Protein AF-A0A2D9QU28-F1 (afdb_monomer_lite)

Foldseek 3Di:
DVVLLVLLQLLQLLVQLVLCVVCLVVCCVPAAQWKFWDWPSDGLDIGNDVVVVDDQCVSCDPPSSHYTHIDHSHPVPPVPDDSVVSVVSNVD

Secondary structure (DSSP, 8-state):
-HHHHHHHHHHHHHHHHHHHHHTHHHHHHHHTTSEEEEETTEEEEEES-GGGG--HHHHSTT-TTS--EEEE--TT-TT---HHHHHHHHH-

pLDDT: mean 91.99, std 8.06, range [65.31, 98.31]

Radius of gyration: 13.16 Å; chains: 1; bounding box: 36×25×30 Å

Structure (mmCIF, N/CA/C/O backbone):
data_AF-A0A2D9QU28-F1
#
_entry.id   AF-A0A2D9QU28-F1
#
loop_
_atom_site.group_PDB
_atom_site.id
_atom_site.type_symbol
_atom_site.label_atom_id
_atom_site.label_alt_id
_atom_site.label_comp_id
_atom_site.label_asym_id
_atom_site.label_entity_id
_atom_site.label_seq_id
_atom_site.pdbx_PDB_ins_code
_atom_site.Cartn_x
_atom_site.Cartn_y
_atom_site.Cartn_z
_atom_site.occupancy
_atom_site.B_iso_or_equiv
_atom_site.auth_seq_id
_atom_site.auth_comp_id
_atom_site.auth_asym_id
_atom_site.auth_atom_id
_atom_site.pdbx_PDB_model_num
ATOM 1 N N . ASP A 1 1 ? 22.192 3.197 -12.814 1.00 67.69 1 ASP A N 1
ATOM 2 C CA . ASP A 1 1 ? 21.544 3.915 -13.928 1.00 67.69 1 ASP A CA 1
ATOM 3 C C . ASP A 1 1 ? 20.146 4.392 -13.504 1.00 67.69 1 ASP A C 1
ATOM 5 O O . ASP A 1 1 ? 19.522 3.728 -12.678 1.00 67.69 1 ASP A O 1
ATOM 9 N N . SER A 1 2 ? 19.646 5.536 -13.989 1.00 80.44 2 SER A N 1
ATOM 10 C CA . SER A 1 2 ? 18.307 6.037 -13.612 1.00 80.44 2 SER A CA 1
ATOM 11 C C . SER A 1 2 ? 17.179 5.118 -14.097 1.00 80.44 2 SER A C 1
ATOM 13 O O . SER A 1 2 ? 16.155 5.002 -13.424 1.00 80.44 2 SER A O 1
ATOM 15 N N . HIS A 1 3 ? 17.363 4.429 -15.228 1.00 87.25 3 HIS A N 1
ATOM 16 C CA . HIS A 1 3 ? 16.352 3.521 -15.776 1.00 87.25 3 HIS A CA 1
ATOM 17 C C . HIS A 1 3 ? 16.233 2.239 -14.947 1.00 87.25 3 HIS A C 1
ATOM 19 O O . HIS A 1 3 ? 15.126 1.809 -14.628 1.00 87.25 3 HIS A O 1
ATOM 25 N N . GLU A 1 4 ? 17.365 1.675 -14.524 1.00 87.94 4 GLU A N 1
ATOM 26 C CA . GLU A 1 4 ? 17.403 0.511 -13.631 1.00 87.94 4 GLU A CA 1
ATOM 27 C C . GLU A 1 4 ? 16.742 0.816 -12.283 1.00 87.94 4 GLU A C 1
ATOM 29 O O . GLU A 1 4 ? 15.970 0.006 -11.770 1.00 87.94 4 GLU A O 1
ATOM 34 N N . LYS A 1 5 ? 16.986 2.013 -11.728 1.00 88.06 5 LYS A N 1
ATOM 35 C CA . LYS A 1 5 ? 16.358 2.446 -10.472 1.00 88.06 5 LYS A CA 1
ATOM 36 C C . LYS A 1 5 ? 14.837 2.534 -10.619 1.00 88.06 5 LYS A C 1
ATOM 38 O O . LYS A 1 5 ? 14.119 2.007 -9.775 1.00 88.06 5 LYS A O 1
ATOM 43 N N . ILE A 1 6 ? 14.334 3.125 -11.706 1.00 89.94 6 ILE A N 1
ATOM 44 C CA . ILE A 1 6 ? 12.888 3.199 -11.9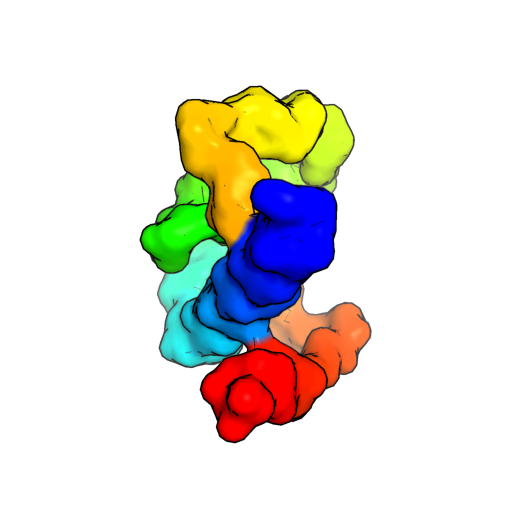78 1.00 89.94 6 ILE A CA 1
ATOM 45 C C . ILE A 1 6 ? 12.283 1.800 -12.160 1.00 89.94 6 ILE A C 1
ATOM 47 O O . ILE A 1 6 ? 11.218 1.525 -11.607 1.00 89.94 6 ILE A O 1
ATOM 51 N N . ALA A 1 7 ? 12.953 0.908 -12.894 1.00 92.06 7 ALA A N 1
ATOM 52 C CA . ALA A 1 7 ? 12.496 -0.468 -13.079 1.00 92.06 7 ALA A CA 1
ATOM 53 C C . ALA A 1 7 ? 12.417 -1.221 -11.740 1.00 92.06 7 ALA A C 1
ATOM 55 O O . ALA A 1 7 ? 11.401 -1.853 -11.444 1.00 92.06 7 ALA A O 1
ATOM 56 N N . SER A 1 8 ? 13.438 -1.078 -10.888 1.00 92.25 8 SER A N 1
ATOM 57 C CA . SER A 1 8 ? 13.445 -1.643 -9.534 1.00 92.25 8 SER A CA 1
ATOM 58 C C . SER A 1 8 ? 12.291 -1.111 -8.685 1.00 92.25 8 SER A C 1
ATOM 60 O O . SER A 1 8 ? 11.581 -1.889 -8.049 1.00 92.25 8 SER A O 1
ATOM 62 N N . LEU A 1 9 ? 12.045 0.202 -8.704 1.00 91.94 9 LEU A N 1
ATOM 63 C CA . LEU A 1 9 ? 10.950 0.813 -7.949 1.00 91.94 9 LEU A CA 1
ATOM 64 C C . LEU A 1 9 ? 9.581 0.303 -8.417 1.00 91.94 9 LEU A C 1
ATOM 66 O O . LEU A 1 9 ? 8.751 -0.063 -7.591 1.00 91.94 9 LEU A O 1
ATOM 70 N N . ARG A 1 10 ? 9.351 0.196 -9.732 1.00 94.31 10 ARG A N 1
ATOM 71 C CA . ARG A 1 10 ? 8.096 -0.355 -10.275 1.00 94.31 10 ARG A CA 1
ATOM 72 C C . ARG A 1 10 ? 7.880 -1.805 -9.856 1.00 94.31 10 ARG A C 1
ATOM 74 O O . ARG A 1 10 ? 6.795 -2.154 -9.392 1.00 94.31 10 ARG A O 1
ATOM 81 N N . ARG A 1 11 ? 8.918 -2.635 -9.973 1.00 95.31 11 ARG A N 1
ATOM 82 C CA . ARG A 1 11 ? 8.870 -4.048 -9.576 1.00 95.31 11 ARG A CA 1
ATOM 83 C C . ARG A 1 11 ? 8.581 -4.197 -8.083 1.00 95.31 11 ARG A C 1
ATOM 85 O O . ARG A 1 11 ? 7.708 -4.958 -7.683 1.00 95.31 11 ARG A O 1
ATOM 92 N N . THR A 1 12 ? 9.296 -3.451 -7.247 1.00 95.44 12 THR A N 1
ATOM 93 C CA . THR A 1 12 ? 9.1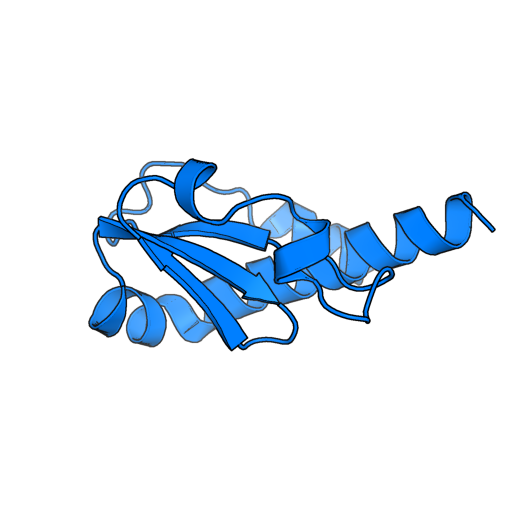86 -3.562 -5.786 1.00 95.44 12 THR A CA 1
ATOM 94 C C . THR A 1 12 ? 7.871 -2.995 -5.259 1.00 95.44 12 THR A C 1
ATOM 96 O O . THR A 1 12 ? 7.278 -3.628 -4.389 1.00 95.44 12 THR A O 1
ATOM 99 N N . ALA A 1 13 ? 7.355 -1.901 -5.833 1.00 96.06 13 ALA A N 1
ATOM 100 C CA . ALA A 1 13 ? 6.012 -1.392 -5.540 1.00 96.06 13 ALA A CA 1
ATOM 101 C C . ALA A 1 13 ? 4.934 -2.420 -5.905 1.00 96.06 13 ALA A C 1
ATOM 103 O O . ALA A 1 13 ? 4.026 -2.664 -5.115 1.00 96.06 13 ALA A O 1
ATOM 104 N N . SER A 1 14 ? 5.082 -3.078 -7.061 1.00 97.56 14 SER A N 1
ATOM 105 C CA . SER A 1 14 ? 4.160 -4.129 -7.503 1.00 97.56 14 SER A CA 1
ATOM 106 C C . SER A 1 14 ? 4.136 -5.307 -6.531 1.00 97.56 14 SER A C 1
ATOM 108 O O . SER A 1 14 ? 3.062 -5.774 -6.164 1.00 97.56 14 SER A O 1
ATOM 110 N N . HIS A 1 15 ? 5.297 -5.735 -6.022 1.00 97.38 15 HIS A N 1
ATOM 111 C CA . HIS A 1 15 ? 5.338 -6.736 -4.953 1.00 97.38 15 HIS A CA 1
ATOM 112 C C . HIS A 1 15 ? 4.612 -6.273 -3.681 1.00 97.38 15 HIS A C 1
ATOM 114 O O . HIS A 1 15 ? 3.908 -7.080 -3.080 1.00 97.38 15 HIS A O 1
ATOM 120 N N . GLN A 1 16 ? 4.751 -5.005 -3.267 1.00 97.56 16 GLN A N 1
ATOM 121 C CA . GLN A 1 16 ? 4.067 -4.506 -2.064 1.00 97.56 16 GLN A CA 1
ATOM 122 C C . GLN A 1 16 ? 2.544 -4.476 -2.236 1.00 97.56 16 GLN A C 1
ATOM 124 O O . GLN A 1 16 ? 1.823 -4.889 -1.331 1.00 97.56 16 GLN A O 1
ATOM 129 N N . ALA A 1 17 ? 2.055 -4.046 -3.400 1.00 97.31 17 ALA A N 1
ATOM 130 C CA . ALA A 1 17 ? 0.625 -4.009 -3.691 1.00 97.31 17 ALA A CA 1
ATOM 131 C C . ALA A 1 17 ? 0.001 -5.416 -3.708 1.00 97.31 17 ALA A C 1
ATOM 133 O O . ALA A 1 17 ? -1.054 -5.647 -3.115 1.00 97.31 17 ALA A O 1
ATOM 134 N N . LEU A 1 18 ? 0.676 -6.390 -4.329 1.00 98.00 18 LEU A N 1
ATOM 135 C CA . LEU A 1 18 ? 0.199 -7.776 -4.320 1.00 98.00 18 LEU A CA 1
ATOM 136 C C . LEU A 1 18 ? 0.290 -8.402 -2.928 1.00 98.00 18 LEU A C 1
ATOM 138 O O . LEU A 1 18 ? -0.633 -9.096 -2.515 1.00 98.00 18 LEU A O 1
ATOM 142 N N . PHE A 1 19 ? 1.338 -8.090 -2.163 1.00 98.06 19 PHE A N 1
ATOM 143 C CA . PHE A 1 19 ? 1.421 -8.497 -0.765 1.00 98.06 19 PHE A CA 1
ATOM 144 C C . PHE A 1 19 ? 0.257 -7.941 0.060 1.00 98.06 19 PHE A C 1
ATOM 146 O O . PHE A 1 19 ? -0.332 -8.687 0.843 1.00 98.06 19 PHE A O 1
ATOM 153 N N . TYR A 1 20 ? -0.095 -6.665 -0.131 1.00 97.88 20 TYR A N 1
ATOM 154 C CA . TYR A 1 20 ? -1.246 -6.040 0.518 1.00 97.88 20 TYR A CA 1
ATOM 155 C C . TYR A 1 20 ? -2.536 -6.805 0.225 1.00 97.88 20 TYR A C 1
ATOM 157 O O . TYR A 1 20 ? -3.244 -7.184 1.155 1.00 97.88 20 TYR A O 1
ATOM 165 N N . ARG A 1 21 ? -2.803 -7.096 -1.054 1.00 97.19 21 ARG A N 1
ATOM 166 C CA . ARG A 1 21 ? -3.966 -7.883 -1.482 1.00 97.19 21 ARG A CA 1
ATOM 167 C C . ARG A 1 21 ? -3.979 -9.272 -0.841 1.00 97.19 21 ARG A C 1
ATOM 169 O O . ARG A 1 21 ? -4.989 -9.683 -0.279 1.00 97.19 21 ARG A O 1
ATOM 176 N N . ASP A 1 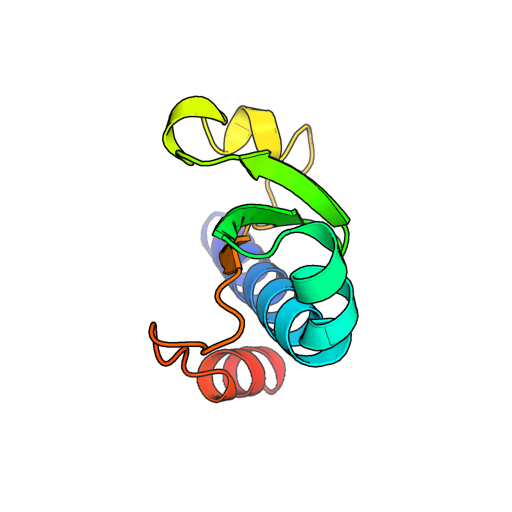22 ? -2.861 -9.987 -0.909 1.00 98.06 22 ASP A N 1
ATOM 177 C CA . ASP A 1 22 ? -2.772 -11.378 -0.452 1.00 98.06 22 ASP A CA 1
ATOM 178 C C . ASP A 1 22 ? -2.816 -11.488 1.084 1.00 98.06 22 ASP A C 1
ATOM 180 O O . ASP A 1 22 ? -3.160 -12.534 1.631 1.00 98.06 22 ASP A O 1
ATOM 184 N N . ASN A 1 23 ? -2.517 -10.392 1.789 1.00 97.94 23 ASN A N 1
ATOM 185 C CA . ASN A 1 23 ? -2.550 -10.291 3.248 1.00 97.94 23 ASN A CA 1
ATOM 186 C C . ASN A 1 23 ? -3.647 -9.343 3.750 1.00 97.94 23 ASN A C 1
ATOM 188 O O . ASN A 1 23 ? -3.567 -8.878 4.890 1.00 97.94 23 ASN A O 1
ATOM 192 N N . PHE A 1 24 ? -4.666 -9.068 2.930 1.00 97.00 24 PHE A N 1
ATOM 193 C CA . PHE A 1 24 ? -5.660 -8.030 3.202 1.00 97.00 24 PHE A CA 1
ATOM 194 C C . PHE A 1 24 ? -6.296 -8.188 4.583 1.00 97.00 24 PHE A C 1
ATOM 196 O O . PHE A 1 24 ? -6.224 -7.259 5.376 1.00 97.00 24 PHE A O 1
ATOM 203 N N . SER A 1 25 ? -6.773 -9.393 4.929 1.00 97.56 25 SER A N 1
ATOM 204 C CA . SER A 1 25 ? -7.367 -9.676 6.249 1.00 97.56 25 SER A CA 1
ATOM 205 C C . SER A 1 25 ? -6.434 -9.304 7.406 1.00 97.5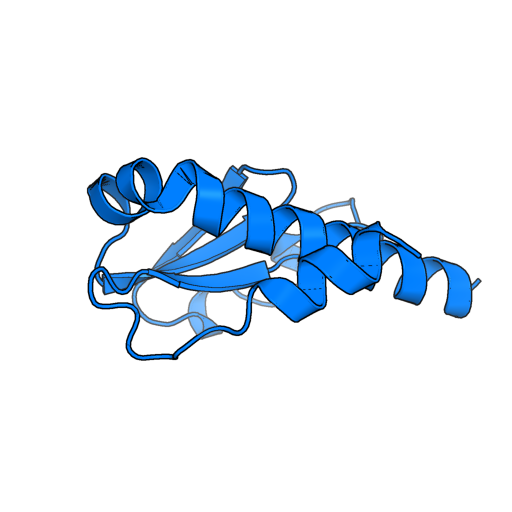6 25 SER A C 1
ATOM 207 O O . SER A 1 25 ? -6.838 -8.617 8.337 1.00 97.56 25 SER A O 1
ATOM 209 N N . ARG A 1 26 ? -5.158 -9.705 7.336 1.00 97.69 26 ARG A N 1
ATOM 210 C CA . ARG A 1 26 ? -4.162 -9.419 8.382 1.00 97.69 26 ARG A CA 1
ATOM 211 C C . ARG A 1 26 ? -3.920 -7.918 8.531 1.00 97.69 26 ARG A C 1
ATOM 213 O O . ARG A 1 26 ? -3.683 -7.432 9.635 1.00 97.69 26 ARG A O 1
ATOM 220 N N . LEU A 1 27 ? -3.915 -7.198 7.413 1.00 98.19 27 LEU A N 1
ATOM 221 C CA . LEU A 1 27 ? -3.667 -5.763 7.393 1.00 98.19 27 LEU A CA 1
ATOM 222 C C . LEU A 1 27 ? -4.899 -4.985 7.859 1.00 98.19 27 LEU A C 1
ATOM 224 O O . LEU A 1 27 ? -4.745 -4.067 8.659 1.00 98.19 27 LEU A O 1
ATOM 228 N N . THR A 1 28 ? -6.108 -5.380 7.459 1.00 97.88 28 THR A N 1
ATOM 229 C CA . THR A 1 28 ? -7.353 -4.775 7.950 1.00 97.88 28 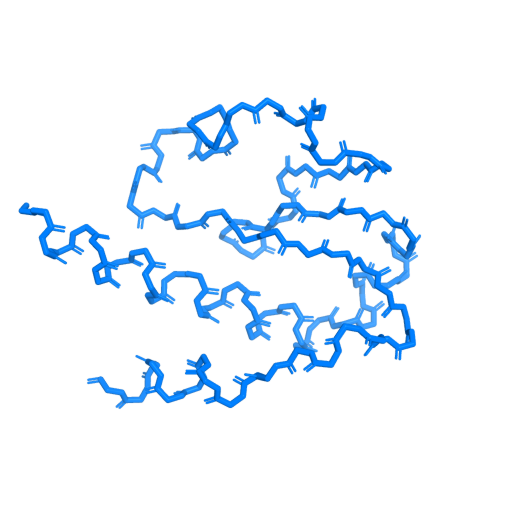THR A CA 1
ATOM 230 C C . THR A 1 28 ? -7.545 -5.005 9.443 1.00 97.88 28 THR A C 1
ATOM 232 O O . THR A 1 28 ? -7.893 -4.062 10.145 1.00 97.88 28 THR A O 1
ATOM 235 N N . ASP A 1 29 ? -7.233 -6.198 9.959 1.00 98.12 29 ASP A N 1
ATOM 236 C CA . ASP A 1 29 ? -7.372 -6.507 11.391 1.00 98.12 29 ASP A CA 1
ATOM 237 C C . ASP A 1 29 ? -6.539 -5.575 12.281 1.00 98.12 29 ASP A C 1
ATOM 239 O O . ASP A 1 29 ? -6.895 -5.317 13.431 1.00 98.12 29 ASP A O 1
ATOM 243 N N . ARG A 1 30 ? -5.416 -5.068 11.758 1.00 97.75 30 ARG A N 1
ATOM 244 C CA . ARG A 1 30 ? -4.461 -4.262 12.523 1.00 97.75 30 ARG A CA 1
ATOM 245 C C . ARG A 1 30 ? -4.491 -2.772 12.194 1.00 97.75 30 ARG A C 1
ATOM 247 O O . ARG A 1 30 ? -4.214 -1.967 13.077 1.00 97.75 30 ARG A O 1
ATOM 254 N N . TYR A 1 31 ? -4.788 -2.411 10.950 1.00 98.31 31 TYR A N 1
ATOM 255 C CA . TYR A 1 31 ? -4.577 -1.059 10.430 1.00 98.31 31 TYR A CA 1
ATOM 256 C C . TYR A 1 31 ? -5.822 -0.443 9.785 1.00 98.31 31 TYR A C 1
ATOM 258 O O . TYR A 1 31 ? -5.701 0.617 9.180 1.00 98.31 31 TYR A O 1
ATOM 266 N N . ALA A 1 32 ? -7.004 -1.065 9.888 1.00 97.88 32 ALA A N 1
ATOM 267 C CA . ALA A 1 32 ? -8.232 -0.511 9.313 1.00 97.88 32 ALA A CA 1
ATOM 268 C C . ALA A 1 32 ? -8.444 0.968 9.690 1.00 97.88 32 ALA A C 1
ATOM 270 O O . ALA A 1 32 ? -8.390 1.347 10.860 1.00 97.88 32 ALA A O 1
ATOM 271 N N . GLY A 1 33 ? -8.701 1.799 8.678 1.00 97.44 33 GLY A N 1
ATOM 272 C CA . GLY A 1 33 ? -8.886 3.245 8.814 1.00 97.44 33 GLY A CA 1
ATOM 273 C C . GLY A 1 33 ? -7.591 4.066 8.882 1.00 97.44 33 GLY A C 1
ATOM 274 O O . GLY A 1 33 ? -7.667 5.294 8.886 1.00 97.44 33 GLY A O 1
ATOM 275 N N . SER A 1 34 ? -6.420 3.425 8.901 1.00 98.00 34 SER A N 1
ATOM 276 C CA . SER A 1 34 ? -5.113 4.089 8.859 1.00 98.00 34 SER A CA 1
ATOM 277 C C . SER A 1 34 ? -4.483 4.004 7.471 1.00 98.00 34 SER A C 1
ATOM 279 O O . SER A 1 34 ? -4.665 3.037 6.729 1.00 98.00 34 SER A O 1
ATOM 281 N N . TYR A 1 35 ? -3.677 5.007 7.135 1.00 98.00 35 TYR A N 1
ATOM 282 C CA . TYR A 1 35 ? -2.704 4.897 6.057 1.00 98.00 35 TYR A CA 1
ATOM 283 C C . TYR A 1 35 ? -1.534 4.041 6.516 1.00 98.00 35 TYR A C 1
ATOM 285 O O . TYR A 1 35 ? -1.102 4.158 7.662 1.00 98.00 35 TYR A O 1
ATOM 293 N N . ILE A 1 36 ? -0.997 3.233 5.609 1.00 97.56 36 ILE A N 1
ATOM 294 C CA . ILE A 1 36 ? 0.230 2.469 5.810 1.00 97.56 36 ILE A CA 1
ATOM 295 C C . ILE A 1 36 ? 1.231 2.779 4.705 1.00 97.56 36 ILE A C 1
ATOM 297 O O . ILE A 1 36 ? 0.860 2.989 3.549 1.00 97.56 36 ILE A O 1
ATOM 301 N N . PHE A 1 37 ? 2.508 2.741 5.063 1.00 96.88 37 PHE A N 1
ATOM 302 C CA . PHE A 1 37 ? 3.600 2.595 4.115 1.00 96.88 37 PHE A CA 1
ATOM 303 C C . PHE A 1 37 ? 4.140 1.167 4.212 1.00 96.88 37 PHE A C 1
ATOM 305 O O . PHE A 1 37 ? 4.593 0.739 5.275 1.00 96.88 37 PHE A O 1
ATOM 312 N N . LEU A 1 38 ? 4.080 0.429 3.104 1.00 96.00 38 LEU A N 1
ATOM 313 C CA . LEU A 1 38 ? 4.624 -0.920 2.972 1.00 96.00 38 LEU A CA 1
ATOM 314 C C . LEU A 1 38 ? 5.964 -0.887 2.247 1.00 96.00 38 LEU A C 1
ATOM 316 O O . LEU A 1 38 ? 6.091 -0.296 1.173 1.00 96.00 38 LEU A O 1
ATOM 320 N N . GLN A 1 39 ? 6.949 -1.573 2.809 1.00 94.44 39 GLN A N 1
ATOM 321 C CA . GLN A 1 39 ? 8.234 -1.821 2.172 1.00 94.44 39 GLN A CA 1
ATOM 322 C C . GLN A 1 39 ? 8.728 -3.198 2.606 1.00 94.44 39 GLN A C 1
ATOM 324 O O . GLN A 1 39 ? 8.646 -3.545 3.779 1.00 94.44 39 GLN A O 1
ATOM 329 N N . ASN A 1 40 ? 9.245 -3.997 1.669 1.00 92.81 40 ASN A N 1
ATOM 330 C CA . ASN A 1 40 ? 9.738 -5.348 1.960 1.00 92.81 40 ASN A CA 1
ATOM 331 C C . ASN A 1 40 ? 8.734 -6.223 2.735 1.00 92.81 40 ASN A C 1
ATOM 333 O O . ASN A 1 40 ? 9.138 -6.987 3.603 1.00 92.81 40 ASN A O 1
ATOM 337 N N . GLN A 1 41 ? 7.441 -6.130 2.398 1.00 95.19 41 GLN A N 1
ATOM 338 C CA . GLN A 1 41 ? 6.345 -6.884 3.025 1.00 95.19 41 GLN A CA 1
ATOM 339 C C . GLN A 1 41 ? 6.081 -6.515 4.498 1.00 95.19 41 GLN A C 1
ATOM 341 O O . GLN A 1 41 ? 5.276 -7.154 5.176 1.00 95.19 41 GLN A O 1
ATOM 346 N N . GLU A 1 42 ? 6.692 -5.432 4.974 1.00 94.44 42 GLU A N 1
ATOM 347 C CA . GLU A 1 42 ? 6.535 -4.913 6.326 1.00 94.44 42 GLU A CA 1
ATOM 348 C C . GLU A 1 42 ? 5.888 -3.529 6.302 1.00 94.44 42 GLU A C 1
ATOM 350 O O . GLU A 1 42 ? 6.160 -2.699 5.428 1.00 94.44 42 GLU A O 1
ATOM 355 N N . VAL A 1 43 ? 5.014 -3.274 7.278 1.00 95.69 43 VAL A N 1
ATOM 356 C CA . VAL A 1 43 ? 4.463 -1.933 7.503 1.00 95.69 43 VAL A CA 1
ATOM 357 C C . VAL A 1 43 ? 5.528 -1.131 8.236 1.00 95.69 43 VAL A C 1
ATOM 359 O O . VAL A 1 43 ? 5.745 -1.329 9.430 1.00 95.69 43 VAL A O 1
ATOM 362 N N . VAL A 1 44 ? 6.211 -0.247 7.511 1.00 94.06 44 VAL A N 1
ATOM 363 C CA . VAL A 1 44 ? 7.292 0.587 8.063 1.00 94.06 44 VAL A CA 1
ATOM 364 C C . VAL A 1 44 ? 6.762 1.837 8.762 1.00 94.06 44 VAL A C 1
ATOM 366 O O . VAL A 1 44 ? 7.469 2.447 9.561 1.00 94.06 44 VAL A O 1
ATOM 369 N N . TRP A 1 45 ? 5.512 2.210 8.483 1.00 96.12 45 TRP A N 1
ATOM 370 C CA . TRP A 1 45 ? 4.810 3.299 9.151 1.00 96.12 45 TRP A CA 1
ATOM 371 C C . TRP A 1 45 ? 3.295 3.151 8.990 1.00 96.12 45 TRP A C 1
ATOM 373 O O . TRP A 1 45 ? 2.833 2.713 7.933 1.00 96.12 45 TRP A O 1
ATOM 383 N N . ASP A 1 46 ? 2.532 3.577 9.997 1.00 97.25 46 ASP A N 1
ATOM 384 C CA . ASP A 1 46 ? 1.081 3.736 9.925 1.00 97.25 46 ASP A CA 1
ATOM 385 C C . ASP A 1 46 ? 0.593 5.012 10.633 1.00 97.25 46 ASP A C 1
ATOM 387 O O . ASP A 1 46 ? 1.246 5.536 11.540 1.00 97.25 46 ASP A O 1
ATOM 391 N N . GLY A 1 47 ? -0.560 5.534 10.209 1.00 96.81 47 GLY A N 1
ATOM 392 C CA . GLY A 1 47 ? -1.190 6.677 10.864 1.00 96.81 47 GLY A CA 1
ATOM 393 C C . GLY A 1 47 ? -2.367 7.279 10.101 1.00 96.81 47 GLY A C 1
ATOM 394 O O . GLY A 1 47 ? -2.667 6.919 8.968 1.00 96.81 47 GLY A O 1
ATOM 395 N N . SER A 1 48 ? -3.043 8.247 10.720 1.00 96.25 48 SER A N 1
ATOM 396 C CA . SER A 1 48 ? -4.246 8.879 10.151 1.00 96.25 48 SER A CA 1
ATOM 397 C C . SER A 1 48 ? -3.974 9.953 9.093 1.00 96.25 48 SER A C 1
ATOM 399 O O . SER A 1 48 ? -4.894 10.370 8.398 1.00 96.25 48 SER A O 1
ATOM 401 N N . ASN A 1 49 ? -2.730 10.427 8.974 1.00 94.69 49 ASN A N 1
ATOM 402 C CA . ASN A 1 49 ? -2.316 11.377 7.940 1.00 94.69 49 ASN A CA 1
ATOM 403 C C . ASN A 1 49 ? -0.908 11.003 7.434 1.00 94.69 49 ASN A C 1
ATOM 405 O O . ASN A 1 49 ? 0.043 11.153 8.209 1.00 94.69 49 ASN A O 1
ATOM 409 N N . PRO A 1 50 ? -0.753 10.569 6.168 1.00 92.50 50 PRO A N 1
ATOM 410 C CA . PRO A 1 50 ? 0.519 10.096 5.624 1.00 92.50 50 PRO A CA 1
ATOM 411 C C . PRO A 1 50 ? 1.579 11.197 5.507 1.00 92.50 50 PRO A C 1
ATOM 413 O O . PRO A 1 50 ? 2.768 10.898 5.535 1.00 92.50 50 PRO A O 1
ATOM 416 N N . GLU A 1 51 ? 1.190 12.475 5.473 1.00 90.88 51 GLU A N 1
ATOM 417 C CA . GLU A 1 51 ? 2.137 13.601 5.471 1.00 90.88 51 GLU A CA 1
ATOM 418 C C . GLU A 1 51 ? 2.973 13.662 6.761 1.00 90.88 51 GLU A C 1
ATOM 420 O O . GLU A 1 51 ? 4.070 14.220 6.776 1.00 90.88 51 GLU A O 1
ATOM 425 N N . LYS A 1 52 ? 2.487 13.052 7.853 1.00 92.31 52 LYS A N 1
ATOM 426 C CA . LYS A 1 52 ? 3.210 12.972 9.131 1.00 92.31 52 LYS A CA 1
ATOM 427 C C . LYS A 1 52 ? 4.317 11.917 9.143 1.00 92.31 52 LYS A C 1
ATOM 429 O O . LYS A 1 52 ? 5.102 11.899 10.087 1.00 92.31 52 LYS A O 1
ATOM 434 N N . ALA A 1 53 ? 4.391 11.056 8.130 1.00 86.94 53 ALA A N 1
ATOM 435 C CA . ALA A 1 53 ? 5.413 10.017 8.024 1.00 86.94 53 ALA A CA 1
ATOM 436 C C . ALA A 1 53 ? 6.801 10.571 7.649 1.00 86.94 53 ALA A C 1
ATOM 438 O O . ALA A 1 53 ? 7.809 9.878 7.781 1.00 86.94 53 ALA A O 1
ATOM 439 N N . GLY A 1 54 ? 6.863 11.829 7.201 1.00 85.88 54 GLY A N 1
ATOM 440 C CA . GLY A 1 54 ? 8.075 12.439 6.668 1.00 85.88 54 GLY A CA 1
ATOM 441 C C . GLY A 1 54 ? 8.313 12.076 5.201 1.00 85.88 54 GLY A C 1
ATOM 442 O O . GLY A 1 54 ? 7.434 11.576 4.502 1.00 85.88 54 GLY A O 1
ATOM 443 N N . GLY A 1 55 ? 9.510 12.384 4.699 1.00 82.50 55 GLY A N 1
ATOM 444 C CA . GLY A 1 55 ? 9.867 12.100 3.309 1.00 82.50 55 GLY A CA 1
ATOM 445 C C . GLY A 1 55 ? 10.082 10.606 3.057 1.00 82.50 55 GLY A C 1
ATOM 446 O O . GLY A 1 55 ? 10.583 9.894 3.924 1.00 82.50 55 GLY A O 1
ATOM 447 N N . VAL A 1 56 ? 9.806 10.147 1.832 1.00 78.31 56 VAL A N 1
ATOM 448 C CA . VAL A 1 56 ? 10.026 8.748 1.405 1.00 78.31 56 VAL A CA 1
ATOM 449 C C . VAL A 1 56 ? 11.448 8.264 1.708 1.00 78.31 56 VAL A C 1
ATOM 451 O O . VAL A 1 56 ? 11.615 7.119 2.093 1.00 78.31 56 VAL A O 1
ATOM 454 N N . GLN A 1 57 ? 12.453 9.141 1.620 1.00 77.25 57 GLN A N 1
ATOM 455 C CA . GLN A 1 57 ? 13.853 8.837 1.957 1.00 77.25 57 GLN A CA 1
ATOM 456 C C . GLN A 1 57 ? 14.052 8.433 3.427 1.00 77.25 5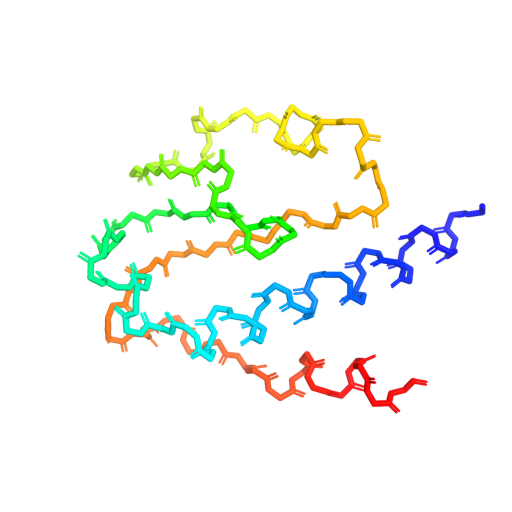7 GLN A C 1
ATOM 458 O O . GLN A 1 57 ? 14.920 7.624 3.733 1.00 77.25 57 GLN A O 1
ATOM 463 N N . HIS A 1 58 ? 13.253 8.995 4.338 1.00 80.75 58 HIS A N 1
ATOM 464 C CA . HIS A 1 58 ? 13.290 8.635 5.752 1.00 80.75 58 HIS A CA 1
ATOM 465 C C . HIS A 1 58 ? 12.664 7.255 5.981 1.00 80.75 58 HIS A C 1
ATOM 467 O O . HIS A 1 58 ? 13.198 6.456 6.743 1.00 80.75 58 HIS A O 1
ATOM 473 N N . LEU A 1 59 ? 11.571 6.962 5.269 1.00 79.62 59 LEU A N 1
ATOM 474 C CA . LEU A 1 59 ? 10.861 5.685 5.344 1.00 79.62 59 LEU A CA 1
ATOM 475 C C . LEU A 1 59 ? 11.620 4.544 4.663 1.00 79.62 59 LEU A C 1
ATOM 477 O O . LEU A 1 59 ? 11.626 3.430 5.171 1.00 79.62 59 LEU A O 1
ATOM 481 N N . SER A 1 60 ? 12.279 4.813 3.532 1.00 74.75 60 SER A N 1
ATOM 482 C CA . SER A 1 60 ? 13.008 3.805 2.758 1.00 74.75 60 SER A CA 1
ATOM 483 C C . SER A 1 60 ? 14.327 3.366 3.398 1.00 74.75 60 SER A C 1
ATOM 485 O O . SER A 1 60 ? 14.959 2.419 2.914 1.00 74.75 60 SER A O 1
ATOM 487 N N . GLY A 1 61 ? 14.782 4.090 4.427 1.00 75.62 61 GLY A N 1
ATOM 488 C CA . GLY A 1 61 ? 16.098 3.920 5.034 1.00 75.62 61 GLY A CA 1
ATOM 489 C C . GLY A 1 61 ? 17.213 3.942 3.985 1.00 75.62 61 GLY A C 1
ATOM 490 O O . GLY A 1 61 ? 17.198 4.746 3.054 1.00 75.62 61 GLY A O 1
ATOM 491 N N . GLU A 1 62 ? 18.154 3.006 4.100 1.00 65.31 62 GLU A N 1
ATOM 492 C CA . GLU A 1 62 ? 19.293 2.855 3.180 1.00 65.31 62 GLU A CA 1
ATOM 493 C C . GLU A 1 62 ? 18.933 2.149 1.853 1.00 65.31 62 GLU A C 1
ATOM 495 O O . GLU A 1 62 ? 19.780 1.995 0.973 1.00 65.31 62 GLU A O 1
ATOM 500 N N . THR A 1 63 ? 17.679 1.712 1.668 1.00 69.62 63 THR A N 1
ATOM 501 C CA . THR A 1 63 ? 17.256 0.922 0.496 1.00 69.62 63 THR A CA 1
ATOM 502 C C . THR A 1 63 ? 16.603 1.771 -0.594 1.00 69.62 63 THR A C 1
ATOM 504 O O . THR A 1 63 ? 15.431 1.619 -0.924 1.00 69.62 63 THR A O 1
ATOM 507 N N . GLU A 1 64 ? 17.386 2.649 -1.222 1.00 69.69 64 GLU A N 1
ATOM 508 C CA . GLU A 1 64 ? 16.890 3.592 -2.241 1.00 69.69 64 GLU A CA 1
ATOM 509 C C . GLU A 1 64 ? 16.296 2.953 -3.517 1.00 69.69 64 GLU A C 1
ATOM 511 O O . GLU A 1 64 ? 15.700 3.648 -4.344 1.00 69.69 64 GLU A O 1
ATOM 516 N N . THR A 1 65 ? 16.497 1.652 -3.732 1.00 73.50 65 THR A N 1
ATOM 517 C CA . THR A 1 65 ? 15.969 0.897 -4.883 1.00 73.50 65 THR A CA 1
ATOM 518 C C . THR A 1 65 ? 14.676 0.141 -4.567 1.00 73.50 65 THR A C 1
ATOM 520 O O . THR A 1 65 ? 14.079 -0.445 -5.476 1.00 73.50 65 THR A O 1
ATOM 523 N N . GLN A 1 66 ? 14.230 0.167 -3.308 1.00 83.38 66 GLN A N 1
ATOM 524 C CA . GLN A 1 66 ? 12.995 -0.456 -2.840 1.00 83.38 66 GLN A CA 1
ATOM 525 C C . GLN A 1 66 ? 11.909 0.604 -2.695 1.00 83.38 66 GLN A C 1
ATOM 527 O O . GLN A 1 66 ? 12.063 1.571 -1.949 1.00 83.38 66 GLN A O 1
ATOM 532 N N . ALA A 1 67 ? 10.793 0.417 -3.392 1.00 91.06 67 ALA A N 1
ATOM 533 C CA . ALA A 1 67 ? 9.669 1.326 -3.279 1.00 91.06 67 ALA A CA 1
ATOM 534 C C . ALA A 1 67 ? 8.999 1.213 -1.908 1.00 91.06 67 ALA A C 1
ATOM 536 O O . ALA A 1 67 ? 8.832 0.121 -1.364 1.00 91.06 67 ALA A O 1
ATOM 537 N N . VAL A 1 68 ? 8.564 2.364 -1.405 1.00 93.56 68 VAL A N 1
ATOM 538 C CA . VAL A 1 68 ? 7.660 2.468 -0.265 1.00 93.56 68 VAL A CA 1
ATOM 539 C C . VAL A 1 68 ? 6.263 2.711 -0.838 1.00 93.56 68 VAL A C 1
ATOM 541 O O . VAL A 1 68 ? 6.033 3.719 -1.506 1.00 93.56 68 VAL A O 1
ATOM 544 N N . TRP A 1 69 ? 5.351 1.762 -0.641 1.00 95.75 69 TRP A N 1
ATOM 545 C CA . TRP A 1 69 ? 4.004 1.783 -1.214 1.00 95.75 69 TRP A CA 1
ATOM 546 C C . TRP A 1 69 ? 2.998 2.312 -0.190 1.00 95.75 69 TRP A C 1
ATOM 548 O O . TRP A 1 69 ? 2.880 1.760 0.902 1.00 95.75 69 TRP A O 1
ATOM 558 N N . LEU A 1 70 ? 2.307 3.400 -0.532 1.00 96.12 70 LEU A N 1
ATOM 559 C CA . LEU A 1 70 ? 1.311 4.051 0.319 1.00 96.12 70 LEU A CA 1
ATOM 560 C C . LEU A 1 70 ? -0.084 3.520 0.004 1.00 96.12 70 LEU A C 1
ATOM 562 O O . LEU A 1 70 ? -0.472 3.495 -1.162 1.00 96.12 70 LEU A O 1
ATOM 566 N N . LYS A 1 71 ? -0.857 3.194 1.041 1.00 97.19 71 LYS A N 1
ATOM 567 C CA . LYS A 1 71 ? -2.262 2.802 0.901 1.00 97.19 71 LYS A CA 1
ATOM 568 C C . LYS A 1 71 ? -3.080 3.182 2.126 1.00 97.19 71 LYS A C 1
ATOM 570 O O . LYS A 1 71 ? -2.588 3.065 3.247 1.00 97.19 71 LYS A O 1
ATOM 575 N N . LEU A 1 72 ? -4.334 3.589 1.922 1.00 97.75 72 LEU A N 1
ATOM 576 C CA . LEU A 1 72 ? -5.335 3.596 2.987 1.00 97.75 72 LEU A CA 1
ATOM 577 C C . LEU A 1 72 ? -5.879 2.179 3.176 1.00 97.75 72 LEU A C 1
ATOM 579 O O . LEU A 1 72 ? -6.387 1.569 2.231 1.00 97.75 72 LEU A O 1
ATOM 583 N N . VAL A 1 73 ? -5.802 1.662 4.400 1.00 97.88 73 VAL A N 1
ATOM 584 C CA . VAL A 1 73 ? -6.369 0.355 4.730 1.00 97.88 73 VAL A CA 1
ATOM 585 C C . VAL A 1 73 ? -7.868 0.504 4.951 1.00 97.88 73 VAL A C 1
ATOM 587 O O . VAL A 1 73 ? -8.335 0.705 6.071 1.00 97.88 73 VAL A O 1
ATOM 590 N N . ASP A 1 74 ? -8.619 0.431 3.860 1.00 97.31 74 ASP A N 1
ATOM 591 C CA . ASP A 1 74 ? -10.075 0.477 3.861 1.00 97.31 74 ASP A CA 1
ATOM 592 C C . ASP A 1 74 ? -10.637 -0.948 3.723 1.00 97.31 74 ASP A C 1
ATOM 594 O O . ASP A 1 74 ? -10.489 -1.547 2.660 1.00 97.31 74 ASP A O 1
ATOM 598 N N . PRO A 1 75 ? -11.302 -1.510 4.751 1.00 95.69 75 PRO A N 1
ATOM 599 C CA . PRO A 1 75 ? -11.943 -2.822 4.651 1.00 95.69 75 PRO A CA 1
ATOM 600 C C . PRO A 1 75 ? -12.993 -2.923 3.536 1.00 95.69 75 PRO A C 1
ATOM 602 O O . PRO A 1 75 ? -13.292 -4.025 3.081 1.00 95.69 75 PRO A O 1
ATOM 605 N N . GLU A 1 76 ? -13.564 -1.793 3.107 1.00 96.88 76 GLU A N 1
ATOM 606 C CA . GLU A 1 76 ? -14.528 -1.726 2.005 1.00 96.88 76 GLU A CA 1
ATOM 607 C C . GLU A 1 76 ? -13.856 -1.507 0.635 1.00 96.88 76 GLU A C 1
ATOM 609 O O . GLU A 1 76 ? -14.538 -1.549 -0.387 1.00 96.88 76 GLU A O 1
ATOM 614 N N . GLU A 1 77 ? -12.538 -1.275 0.613 1.00 92.81 77 GLU A N 1
ATOM 615 C CA . GLU A 1 77 ? -11.700 -1.022 -0.564 1.00 92.81 77 GLU A CA 1
ATOM 616 C C . GLU A 1 77 ? -12.329 -0.040 -1.575 1.00 92.81 77 GLU A C 1
ATOM 618 O O . GLU A 1 77 ? -12.394 -0.288 -2.782 1.00 92.81 77 GLU A O 1
ATOM 623 N N . LYS A 1 78 ? -12.794 1.118 -1.085 1.00 94.50 78 LYS A N 1
ATOM 624 C CA . LYS A 1 78 ? -13.505 2.123 -1.902 1.00 94.50 78 LYS A CA 1
ATOM 625 C C . LYS A 1 78 ? -12.624 2.830 -2.925 1.00 94.50 78 LYS A C 1
ATOM 627 O O . LYS A 1 78 ? -13.152 3.398 -3.879 1.00 94.50 78 LYS A O 1
ATOM 632 N N . GLU A 1 79 ? -11.305 2.808 -2.737 1.00 92.31 79 GLU A N 1
ATOM 633 C CA . GLU A 1 79 ? -10.341 3.359 -3.699 1.00 92.31 79 GLU A CA 1
ATOM 634 C C . GLU A 1 79 ? -10.370 2.600 -5.035 1.00 92.31 79 GLU A C 1
ATOM 636 O O . GLU A 1 79 ? -10.043 3.181 -6.068 1.00 92.31 79 GLU A O 1
ATOM 641 N N . GLY A 1 80 ? -10.823 1.337 -5.036 1.00 93.62 80 GLY A N 1
ATOM 642 C CA . GLY A 1 80 ? -10.958 0.545 -6.255 1.00 93.62 80 GLY A CA 1
ATOM 643 C C . GLY A 1 80 ? -9.614 0.242 -6.915 1.00 93.62 80 GLY A C 1
ATOM 644 O O . GLY A 1 80 ? -9.507 0.319 -8.136 1.00 93.62 80 GLY A O 1
ATOM 645 N N . GLU A 1 81 ? -8.585 -0.079 -6.128 1.00 94.44 81 GLU A N 1
ATOM 646 C CA . GLU A 1 81 ? -7.224 -0.313 -6.618 1.00 94.44 81 GLU A CA 1
ATOM 647 C C . GLU A 1 81 ? -7.172 -1.422 -7.694 1.00 94.44 81 GLU A C 1
ATOM 649 O O . GLU A 1 81 ? -7.666 -2.542 -7.522 1.00 94.44 81 GLU A O 1
ATOM 654 N N . HIS A 1 82 ? -6.534 -1.136 -8.833 1.00 95.88 82 HIS A N 1
ATOM 655 C CA . HIS A 1 82 ? -6.464 -2.058 -9.971 1.00 95.88 82 HIS A CA 1
ATOM 656 C C . HIS A 1 82 ? -5.269 -3.019 -9.872 1.00 95.88 82 HIS A C 1
ATOM 658 O O . HIS A 1 82 ? -4.272 -2.878 -10.582 1.00 95.88 82 HIS A O 1
ATOM 664 N N . MET A 1 83 ? -5.408 -4.069 -9.057 1.00 95.56 83 MET A N 1
ATOM 665 C CA . MET A 1 83 ? -4.324 -5.030 -8.775 1.00 95.56 83 MET A CA 1
ATOM 666 C C . MET A 1 83 ? -3.688 -5.679 -10.019 1.00 95.56 83 MET A C 1
ATOM 668 O O . MET A 1 83 ? -2.495 -5.979 -10.019 1.00 95.56 83 MET A O 1
ATOM 672 N N . ARG A 1 84 ? -4.454 -5.842 -11.109 1.00 96.00 84 ARG A N 1
ATOM 673 C CA . ARG A 1 84 ? -3.971 -6.445 -12.367 1.00 96.00 84 ARG A CA 1
ATOM 674 C C . ARG A 1 84 ? -2.805 -5.691 -13.005 1.00 96.00 84 ARG A C 1
ATOM 676 O O . ARG A 1 84 ? -2.013 -6.302 -13.712 1.00 96.00 84 ARG A O 1
ATOM 683 N N . VAL A 1 85 ? -2.691 -4.383 -12.770 1.00 96.62 85 VAL A N 1
ATOM 684 C CA . VAL A 1 85 ? -1.574 -3.581 -13.296 1.00 96.62 85 VAL A CA 1
ATOM 685 C C . VAL A 1 85 ? -0.252 -4.054 -12.689 1.00 96.62 85 VAL A C 1
ATOM 687 O O . VAL A 1 85 ? 0.732 -4.218 -13.404 1.00 96.62 85 VAL A O 1
ATOM 690 N N . TYR A 1 86 ? -0.234 -4.346 -11.388 1.00 96.62 86 TYR A N 1
ATOM 691 C CA . TYR A 1 86 ? 0.956 -4.854 -10.706 1.00 96.62 86 TYR A CA 1
ATOM 692 C C . TYR A 1 86 ? 1.312 -6.277 -11.147 1.00 96.62 86 TYR A C 1
ATOM 694 O O . TYR A 1 86 ? 2.487 -6.587 -11.312 1.00 96.62 86 TYR A O 1
ATOM 702 N N . GLU A 1 87 ? 0.313 -7.130 -11.393 1.00 96.94 87 GLU A N 1
ATOM 703 C CA . GLU A 1 87 ? 0.536 -8.478 -11.938 1.00 96.94 87 GLU A CA 1
ATOM 704 C C . GLU A 1 87 ? 1.197 -8.424 -13.319 1.00 96.94 87 GLU A C 1
ATOM 706 O O . GLU A 1 87 ? 2.142 -9.166 -13.571 1.00 96.94 87 GLU A O 1
ATOM 711 N N . GLN A 1 88 ? 0.745 -7.516 -14.190 1.00 96.75 88 GLN A N 1
ATOM 712 C CA . GLN A 1 88 ? 1.328 -7.314 -15.520 1.00 96.75 88 GLN A CA 1
ATOM 713 C C . GLN A 1 88 ? 2.781 -6.839 -15.439 1.00 96.75 88 GLN A C 1
ATOM 715 O O . GLN A 1 88 ? 3.638 -7.407 -16.104 1.00 96.75 88 GLN A O 1
ATOM 720 N N . ILE A 1 89 ? 3.080 -5.869 -14.566 1.00 95.00 89 ILE A N 1
ATOM 721 C CA . ILE A 1 89 ? 4.449 -5.358 -14.368 1.00 95.00 89 ILE A CA 1
ATOM 722 C C . ILE A 1 89 ? 5.421 -6.463 -13.927 1.00 95.00 89 ILE A C 1
ATOM 724 O O . ILE A 1 89 ? 6.611 -6.376 -14.214 1.00 95.00 89 ILE A O 1
ATOM 728 N N . LEU A 1 90 ? 4.946 -7.470 -13.191 1.00 94.19 90 LEU A N 1
ATOM 729 C CA . LEU A 1 90 ? 5.782 -8.576 -12.714 1.00 94.19 90 LEU A CA 1
ATOM 730 C C . LEU A 1 90 ? 5.864 -9.758 -13.685 1.00 94.19 90 LEU A C 1
ATOM 732 O O . LEU A 1 90 ? 6.718 -10.625 -13.492 1.00 94.19 90 LEU A O 1
ATOM 736 N N . ALA A 1 91 ? 4.966 -9.819 -14.668 1.00 91.75 91 ALA A N 1
ATOM 737 C CA . ALA A 1 91 ? 4.969 -10.832 -15.717 1.00 91.75 91 ALA A CA 1
ATOM 738 C C . ALA A 1 91 ? 5.897 -10.469 -16.892 1.00 91.75 91 ALA A C 1
ATOM 740 O O . ALA A 1 91 ? 6.322 -11.376 -17.611 1.00 91.75 91 ALA A O 1
ATOM 741 N N . ASP A 1 92 ? 6.194 -9.176 -17.058 1.00 74.12 92 ASP A N 1
ATOM 742 C CA . ASP A 1 92 ? 7.173 -8.618 -18.005 1.00 74.12 92 ASP A CA 1
ATOM 743 C C . ASP A 1 92 ? 8.628 -8.759 -17.503 1.00 74.12 92 ASP A C 1
ATOM 745 O O . ASP A 1 92 ? 9.517 -9.019 -18.350 1.00 74.12 92 ASP A O 1
#

Sequence (92 aa):
DSHEKIASLRRTASHQALFYRDNFSRLTDRYAGSYIFLQNQEVVWDGSNPEKAGGVQHLSGETETQAVWLKLVDPEEKEGEHMRVYEQILAD